Protein AF-A0A3N4L4S6-F1 (afdb_monomer_lite)

Sequence (54 aa):
MQRREHLKIEGLNKILSIKAVLNNGLTDSLNVAFPGIIPAIRPPVKNKIIPDPH

Radius of gyration: 15.45 Å; chains: 1; bounding box: 44×23×34 Å

pLDDT: mean 93.96, std 4.94, range [78.25, 98.0]

Secondary structure (DSSP, 8-state):
-TT-GGGSHHHHHHHHHHHTTSTT---HHHHHHSTTPPPPPPPPPS--------

Structure (mmCIF, N/CA/C/O backbone):
data_AF-A0A3N4L4S6-F1
#
_entry.id   AF-A0A3N4L4S6-F1
#
loop_
_atom_site.group_PDB
_atom_site.id
_atom_site.type_symbol
_atom_site.label_atom_id
_atom_site.label_alt_id
_atom_site.label_comp_id
_atom_site.label_asym_id
_atom_site.label_entity_id
_atom_site.label_seq_id
_atom_site.pdbx_PDB_ins_code
_atom_site.Cartn_x
_atom_site.Cartn_y
_atom_site.Cartn_z
_atom_site.occupancy
_atom_site.B_iso_or_equiv
_atom_site.auth_seq_id
_atom_site.auth_comp_id
_atom_site.auth_asym_id
_atom_site.auth_atom_id
_atom_site.pdbx_PDB_model_num
ATOM 1 N N . MET A 1 1 ? 7.755 6.828 10.444 1.00 81.00 1 MET A N 1
ATOM 2 C CA . MET A 1 1 ? 8.026 6.333 11.816 1.00 81.00 1 MET A CA 1
ATOM 3 C C . MET A 1 1 ? 8.430 7.443 12.782 1.00 81.00 1 MET A C 1
ATOM 5 O O . ME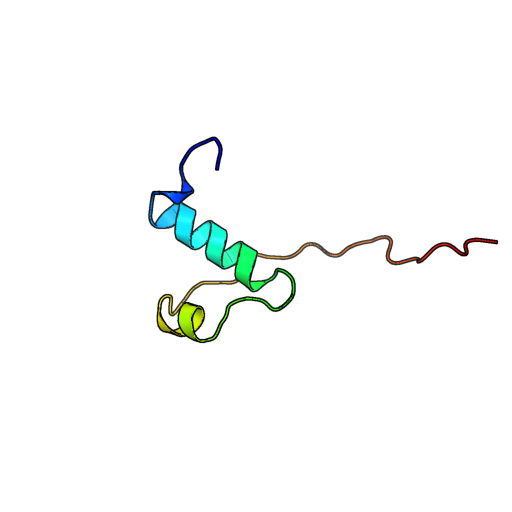T A 1 1 ? 7.775 7.567 13.805 1.00 81.00 1 MET A O 1
ATOM 9 N N . GLN A 1 2 ? 9.414 8.290 12.452 1.00 92.88 2 GLN A N 1
ATOM 10 C CA . GLN A 1 2 ? 9.933 9.352 13.338 1.00 92.88 2 GLN A CA 1
ATOM 11 C C . GLN A 1 2 ? 8.859 10.281 13.937 1.00 92.88 2 GLN A C 1
ATOM 13 O O . GLN A 1 2 ? 8.835 10.480 15.144 1.00 92.88 2 GLN A O 1
ATOM 18 N N . ARG A 1 3 ? 7.907 10.770 13.126 1.00 95.31 3 ARG A N 1
ATOM 19 C CA . ARG A 1 3 ? 6.802 11.632 13.602 1.00 95.31 3 ARG A CA 1
ATOM 20 C C . ARG A 1 3 ? 5.641 10.887 14.275 1.00 95.31 3 ARG A C 1
ATOM 22 O O . ARG A 1 3 ? 4.638 11.497 14.611 1.00 95.31 3 ARG A O 1
ATOM 29 N N . ARG A 1 4 ? 5.725 9.559 14.413 1.00 95.12 4 ARG A N 1
ATOM 30 C CA . ARG A 1 4 ? 4.687 8.694 15.014 1.00 95.12 4 ARG A CA 1
ATOM 31 C C . ARG A 1 4 ? 3.272 8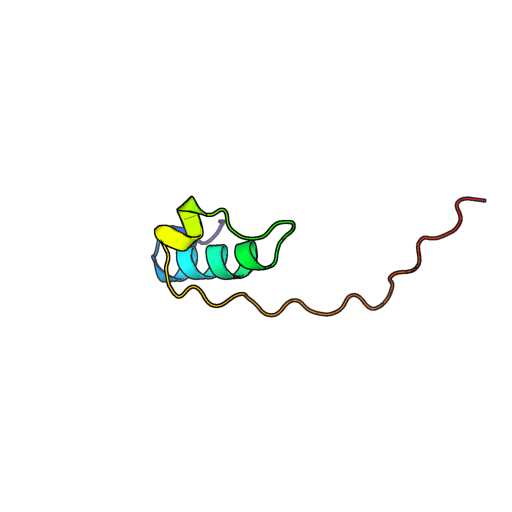.771 14.404 1.00 95.12 4 ARG A C 1
ATOM 33 O O . ARG A 1 4 ? 2.358 8.148 14.921 1.00 95.12 4 ARG A O 1
ATOM 40 N N . GLU A 1 5 ? 3.106 9.409 13.244 1.00 96.75 5 GLU A N 1
ATOM 41 C CA . GLU A 1 5 ? 1.817 9.522 12.527 1.00 96.75 5 GLU A CA 1
ATOM 42 C C . GLU A 1 5 ? 1.167 8.169 12.206 1.00 96.75 5 GLU A C 1
ATOM 44 O O . GLU A 1 5 ? -0.050 8.058 12.203 1.00 96.75 5 GLU A O 1
ATOM 49 N N . HIS A 1 6 ? 1.978 7.131 11.995 1.00 95.69 6 HIS A N 1
ATOM 50 C CA . HIS A 1 6 ? 1.543 5.751 11.752 1.00 95.69 6 HIS A CA 1
ATOM 51 C C . HIS A 1 6 ? 0.704 5.128 12.877 1.00 95.69 6 HIS A C 1
ATOM 53 O O . HIS A 1 6 ? 0.056 4.117 12.645 1.00 95.69 6 HIS A O 1
ATOM 59 N N . LEU A 1 7 ? 0.725 5.709 14.081 1.00 97.31 7 LEU A N 1
ATOM 60 C CA . LEU A 1 7 ? -0.124 5.277 15.194 1.00 97.31 7 LEU A CA 1
ATOM 61 C C . LEU A 1 7 ? -1.572 5.771 15.047 1.00 97.31 7 LEU A C 1
ATOM 63 O O . LEU A 1 7 ? -2.459 5.290 15.743 1.00 97.31 7 LEU A O 1
ATOM 67 N N . LYS A 1 8 ? -1.813 6.744 14.160 1.00 97.62 8 LYS A N 1
ATOM 68 C CA . LYS A 1 8 ? -3.148 7.236 13.810 1.00 97.62 8 LYS A CA 1
ATOM 69 C C . LYS A 1 8 ? -3.647 6.525 12.558 1.00 97.62 8 LYS A C 1
ATOM 71 O O . LYS A 1 8 ? -2.852 6.177 11.685 1.00 97.62 8 LYS A O 1
ATOM 76 N N . ILE A 1 9 ? -4.967 6.405 12.427 1.00 96.19 9 ILE A N 1
ATOM 77 C CA . ILE A 1 9 ? -5.596 5.726 11.287 1.00 96.19 9 ILE A CA 1
ATOM 78 C C . ILE A 1 9 ? -5.191 6.337 9.939 1.00 96.19 9 ILE A C 1
ATOM 80 O O . ILE A 1 9 ? -4.867 5.614 9.006 1.00 96.19 9 ILE A O 1
ATOM 84 N N . GLU A 1 10 ? -5.099 7.663 9.851 1.00 96.62 10 GLU A N 1
ATOM 85 C CA . GLU A 1 10 ? -4.685 8.361 8.627 1.00 96.62 10 GLU A CA 1
ATOM 86 C C . GLU A 1 10 ? -3.247 8.015 8.224 1.00 96.62 10 GLU A C 1
ATOM 88 O O . GLU A 1 10 ? -2.955 7.762 7.054 1.00 96.62 10 GLU A O 1
ATOM 93 N N . GLY A 1 11 ? -2.336 7.975 9.199 1.00 97.06 11 GLY A N 1
ATOM 94 C CA . GLY A 1 11 ? -0.944 7.623 8.952 1.00 97.06 11 GLY A CA 1
ATOM 95 C C . GLY A 1 11 ? -0.775 6.146 8.615 1.00 97.06 11 GLY A C 1
ATOM 96 O O . GLY A 1 11 ? 0.026 5.816 7.740 1.00 97.06 11 GLY A O 1
ATOM 97 N N . LEU A 1 12 ? -1.545 5.265 9.259 1.00 97.50 12 LEU A N 1
ATOM 98 C CA . LEU A 1 12 ? -1.589 3.844 8.923 1.00 97.50 12 LEU A CA 1
ATOM 99 C C . LEU A 1 12 ? -2.110 3.629 7.496 1.00 97.50 12 LEU A C 1
ATOM 101 O O . LEU A 1 12 ? -1.453 2.952 6.706 1.00 97.50 12 LEU A O 1
ATOM 105 N N . ASN A 1 13 ? -3.218 4.276 7.128 1.00 97.44 13 ASN A N 1
ATOM 106 C CA . ASN A 1 13 ? -3.780 4.210 5.779 1.00 97.44 13 ASN A CA 1
ATOM 107 C C . ASN A 1 13 ? -2.776 4.703 4.735 1.00 97.44 13 ASN A C 1
ATOM 109 O O . ASN A 1 13 ? -2.596 4.065 3.705 1.00 97.44 13 ASN A O 1
ATOM 113 N N . LYS A 1 14 ? -2.036 5.779 5.028 1.00 97.06 14 LYS A N 1
ATOM 114 C CA . LYS A 1 14 ? -0.979 6.280 4.140 1.00 97.06 14 LYS A CA 1
ATOM 115 C C . LYS A 1 14 ? 0.150 5.267 3.937 1.00 97.06 14 LYS A C 1
ATOM 117 O O . LYS A 1 14 ? 0.670 5.142 2.829 1.00 97.06 14 LYS A O 1
ATOM 122 N N . ILE A 1 15 ? 0.524 4.528 4.982 1.00 97.31 15 ILE A N 1
ATOM 123 C CA . ILE A 1 15 ? 1.500 3.437 4.873 1.00 97.31 15 ILE A CA 1
ATOM 124 C C . ILE A 1 15 ? 0.948 2.304 4.011 1.00 97.31 15 ILE A C 1
ATOM 126 O O . ILE A 1 15 ? 1.667 1.816 3.141 1.00 97.31 15 ILE A O 1
ATOM 130 N N . LEU A 1 16 ? -0.312 1.914 4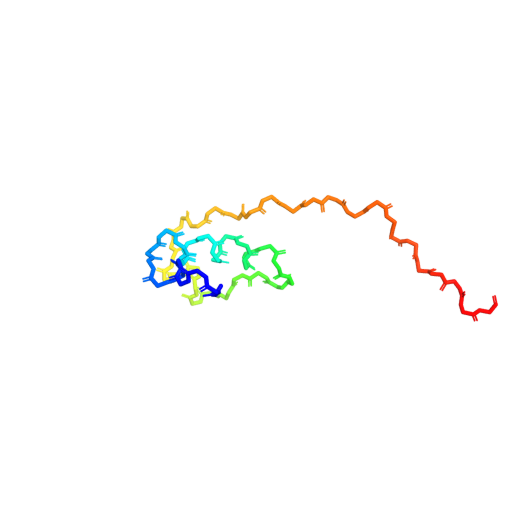.207 1.00 97.69 16 LEU A N 1
ATOM 131 C CA . LEU A 1 16 ? -0.962 0.876 3.405 1.00 97.69 16 LEU A CA 1
ATOM 132 C C . LEU A 1 16 ? -1.063 1.279 1.927 1.00 97.69 16 LEU A C 1
ATOM 134 O O . LEU A 1 16 ? -0.711 0.479 1.064 1.00 97.69 16 LEU A O 1
ATOM 138 N N . SER A 1 17 ? -1.418 2.531 1.626 1.00 98.00 17 SER A N 1
ATOM 139 C CA . SER A 1 17 ? -1.421 3.074 0.261 1.00 98.00 17 SER A CA 1
ATOM 140 C C . SER A 1 17 ? -0.052 2.973 -0.412 1.00 98.00 17 SER A C 1
ATOM 142 O O . SER A 1 17 ? 0.037 2.614 -1.585 1.00 98.00 17 SER A O 1
ATOM 144 N N . ILE A 1 18 ? 1.031 3.264 0.316 1.00 97.50 18 ILE A N 1
ATOM 145 C CA . ILE A 1 18 ? 2.397 3.114 -0.204 1.00 97.50 18 ILE A CA 1
ATOM 146 C C . ILE A 1 18 ? 2.739 1.629 -0.373 1.00 97.50 18 ILE A C 1
ATOM 148 O O . ILE A 1 18 ? 3.262 1.230 -1.411 1.00 97.50 18 ILE A O 1
ATOM 152 N N . LYS A 1 19 ? 2.417 0.789 0.616 1.00 97.44 19 LYS A N 1
ATOM 153 C CA . LYS A 1 19 ? 2.670 -0.656 0.580 1.00 97.44 19 LYS A CA 1
ATOM 154 C C . LYS A 1 19 ? 1.976 -1.334 -0.602 1.00 97.44 19 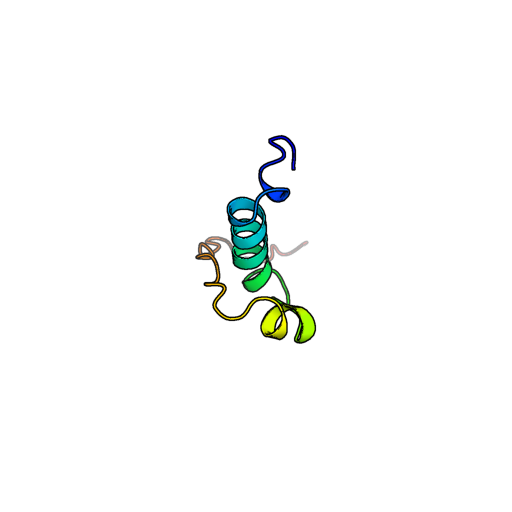LYS A C 1
ATOM 156 O O . LYS A 1 19 ? 2.579 -2.220 -1.198 1.00 97.44 19 LYS A O 1
ATOM 161 N N . ALA A 1 20 ? 0.776 -0.892 -0.975 1.00 97.56 20 ALA A N 1
ATOM 162 C CA . AL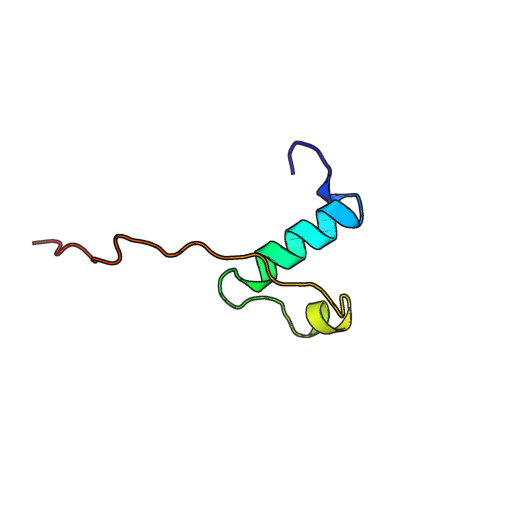A A 1 20 ? 0.011 -1.440 -2.092 1.00 97.56 20 ALA A CA 1
ATOM 163 C C . ALA A 1 20 ? 0.744 -1.383 -3.443 1.00 97.56 20 ALA A C 1
ATOM 165 O O . ALA A 1 20 ? 0.491 -2.227 -4.296 1.00 97.56 20 ALA A O 1
ATOM 166 N N . VAL A 1 21 ? 1.681 -0.446 -3.631 1.00 96.44 21 VAL A N 1
ATOM 167 C CA . VAL A 1 21 ? 2.474 -0.314 -4.871 1.00 96.44 21 VAL A CA 1
ATOM 168 C C . VAL A 1 21 ? 3.935 -0.748 -4.729 1.00 96.44 21 VAL A C 1
ATOM 170 O O . VAL A 1 21 ? 4.721 -0.632 -5.677 1.00 96.44 21 VAL A O 1
ATOM 173 N N . LEU A 1 22 ? 4.322 -1.226 -3.545 1.00 96.12 22 LEU A N 1
ATOM 174 C CA . LEU A 1 22 ? 5.664 -1.722 -3.267 1.00 96.12 22 LEU A CA 1
ATOM 175 C C . LEU A 1 22 ? 5.733 -3.230 -3.493 1.00 96.12 22 LEU A C 1
ATOM 177 O O . LEU A 1 22 ? 4.994 -3.989 -2.871 1.00 96.12 22 LEU A O 1
ATOM 181 N N . ASN A 1 23 ? 6.710 -3.670 -4.287 1.00 94.62 23 ASN A N 1
ATOM 182 C CA . ASN A 1 23 ? 6.998 -5.084 -4.540 1.00 94.62 23 ASN A CA 1
ATOM 183 C C . ASN A 1 23 ? 5.726 -5.850 -4.955 1.00 94.62 23 ASN A C 1
ATOM 185 O O . ASN A 1 23 ? 5.144 -5.533 -5.988 1.00 94.62 23 ASN A O 1
ATOM 189 N N . ASN A 1 24 ? 5.283 -6.803 -4.131 1.00 95.44 24 ASN A N 1
ATOM 190 C CA . ASN A 1 24 ? 4.106 -7.642 -4.374 1.00 95.44 24 ASN A CA 1
ATOM 191 C C . ASN A 1 24 ? 2.791 -7.022 -3.858 1.00 95.44 24 ASN A C 1
ATOM 193 O O . ASN A 1 24 ? 1.771 -7.699 -3.836 1.00 95.44 24 ASN A O 1
ATOM 197 N N . GLY A 1 25 ? 2.802 -5.766 -3.404 1.00 95.88 25 GLY A N 1
ATOM 198 C CA . GLY A 1 25 ? 1.614 -5.077 -2.899 1.00 95.88 25 GLY A CA 1
ATOM 199 C C . GLY A 1 25 ? 1.155 -5.543 -1.510 1.00 95.88 25 GLY A C 1
ATOM 200 O O . GLY A 1 25 ? 1.972 -5.869 -0.638 1.00 95.88 25 GLY A O 1
ATOM 201 N N . LEU A 1 26 ? -0.165 -5.507 -1.285 1.00 97.31 26 LEU A N 1
ATOM 202 C CA . LEU A 1 26 ? -0.827 -5.961 -0.055 1.00 97.31 26 LEU A CA 1
ATOM 203 C C . LEU A 1 26 ? -1.130 -7.463 -0.111 1.00 97.31 26 LEU A C 1
ATOM 205 O O . LEU A 1 26 ? -1.441 -8.001 -1.167 1.00 97.31 26 LEU A O 1
ATOM 209 N N . THR A 1 27 ? -1.073 -8.126 1.044 1.00 97.06 27 THR A N 1
ATOM 210 C CA . THR A 1 27 ? -1.528 -9.516 1.193 1.00 97.06 27 THR A CA 1
ATOM 211 C C . THR A 1 27 ? -3.054 -9.584 1.206 1.00 97.06 27 THR A C 1
ATOM 213 O O . THR A 1 27 ? -3.715 -8.611 1.571 1.00 97.06 27 THR A O 1
ATOM 216 N N . ASP A 1 28 ? -3.622 -10.753 0.910 1.00 96.81 28 ASP A N 1
ATOM 217 C CA . ASP A 1 28 ? -5.080 -10.952 0.919 1.00 96.81 28 ASP A CA 1
ATOM 218 C C . ASP A 1 28 ? -5.708 -10.600 2.270 1.00 96.81 28 ASP A C 1
ATOM 220 O O . ASP A 1 28 ? -6.716 -9.901 2.333 1.00 96.81 28 ASP A O 1
ATOM 224 N N . SER A 1 29 ? -5.052 -10.984 3.366 1.00 97.56 29 SER A N 1
ATOM 225 C CA . SER A 1 29 ? -5.476 -10.625 4.722 1.00 97.56 29 SER A CA 1
ATOM 226 C C . SER A 1 29 ? -5.565 -9.112 4.944 1.00 97.56 29 SER A C 1
ATOM 228 O O . SER A 1 29 ? -6.486 -8.644 5.610 1.00 97.56 29 SER A O 1
ATOM 230 N N . LEU A 1 30 ? -4.642 -8.335 4.369 1.00 96.62 30 LEU A N 1
ATOM 231 C CA . LEU A 1 30 ? -4.650 -6.876 4.469 1.00 96.62 30 LEU A CA 1
ATOM 232 C C . LEU A 1 30 ? -5.708 -6.255 3.556 1.00 96.62 30 LEU A C 1
ATOM 234 O O . LEU A 1 30 ? -6.345 -5.291 3.964 1.00 96.62 30 LEU A O 1
ATOM 238 N N . ASN A 1 31 ? -5.938 -6.815 2.368 1.00 96.12 31 ASN A N 1
ATOM 239 C CA . ASN A 1 31 ? -7.015 -6.362 1.483 1.00 96.12 31 ASN A CA 1
ATOM 240 C C . ASN A 1 31 ? -8.397 -6.566 2.120 1.00 96.12 31 ASN A C 1
ATOM 242 O O . ASN A 1 31 ? -9.257 -5.696 2.011 1.00 96.12 31 ASN A O 1
ATOM 246 N N . VAL A 1 32 ? -8.594 -7.685 2.826 1.00 97.56 32 VAL A N 1
ATOM 247 C CA . VAL A 1 32 ? -9.837 -7.969 3.559 1.00 97.56 32 VAL A CA 1
ATOM 248 C C . VAL A 1 32 ? -9.979 -7.076 4.793 1.00 97.56 32 VAL A C 1
ATOM 250 O O . VAL A 1 32 ? -11.072 -6.585 5.062 1.00 97.56 32 VAL A O 1
ATOM 253 N N . ALA A 1 33 ? -8.896 -6.847 5.543 1.00 97.12 33 ALA A N 1
ATOM 254 C CA . ALA A 1 33 ? -8.931 -6.027 6.756 1.00 97.12 33 ALA A CA 1
ATOM 255 C C . ALA A 1 33 ? -9.060 -4.520 6.474 1.00 97.12 33 ALA A C 1
ATOM 257 O O . ALA A 1 33 ? -9.611 -3.789 7.295 1.00 97.12 33 ALA A O 1
ATOM 258 N N . PHE A 1 34 ? -8.563 -4.052 5.326 1.00 96.44 34 PHE A N 1
ATOM 259 C CA . PHE A 1 34 ? -8.568 -2.642 4.934 1.00 96.44 34 PHE A CA 1
ATOM 260 C C . PHE A 1 34 ? -9.204 -2.451 3.547 1.00 96.44 34 PHE A C 1
ATOM 262 O O . PHE A 1 34 ? -8.526 -2.035 2.599 1.00 96.44 34 PHE A O 1
ATOM 269 N N . PRO A 1 35 ? -10.511 -2.741 3.405 1.00 94.31 35 PRO A N 1
ATOM 270 C CA . PRO A 1 35 ? -11.205 -2.550 2.142 1.00 94.31 35 PRO A CA 1
ATOM 271 C C . PRO A 1 35 ? -11.263 -1.050 1.808 1.00 94.31 35 PRO A C 1
ATOM 273 O O . PRO A 1 35 ? -11.623 -0.227 2.648 1.00 94.31 35 PRO A O 1
ATOM 276 N N . GLY A 1 36 ? -10.897 -0.682 0.578 1.00 94.50 36 GLY A N 1
ATOM 277 C CA . GLY A 1 36 ? -10.966 0.707 0.098 1.00 94.50 36 GLY A CA 1
ATOM 278 C C . GLY A 1 36 ? -9.677 1.528 0.222 1.00 94.50 36 GLY A C 1
ATOM 279 O O . GLY A 1 36 ? -9.701 2.732 -0.036 1.00 94.50 36 GLY A O 1
ATOM 280 N N . ILE A 1 37 ? -8.539 0.915 0.568 1.00 97.19 37 ILE A N 1
ATOM 281 C CA . ILE A 1 37 ? -7.238 1.590 0.463 1.00 97.19 37 ILE A CA 1
ATOM 282 C C . ILE A 1 37 ? -6.935 1.916 -1.002 1.00 97.19 37 ILE A C 1
ATOM 284 O O . ILE A 1 37 ? -6.830 1.029 -1.848 1.00 97.19 37 ILE A O 1
ATOM 288 N N . ILE A 1 38 ? -6.743 3.204 -1.289 1.00 96.75 38 ILE A N 1
ATOM 289 C CA . ILE A 1 38 ? -6.333 3.680 -2.611 1.00 96.75 38 ILE A CA 1
ATOM 290 C C . ILE A 1 38 ? -4.801 3.580 -2.707 1.00 96.75 38 ILE A C 1
ATOM 292 O O . ILE A 1 38 ? -4.111 4.170 -1.866 1.00 96.75 38 ILE A O 1
ATOM 296 N N . PRO A 1 39 ? -4.239 2.862 -3.697 1.00 96.88 39 PRO A N 1
ATOM 297 C CA . PRO A 1 39 ? -2.793 2.770 -3.884 1.00 96.88 39 PRO A CA 1
ATOM 298 C C . PRO A 1 39 ? -2.156 4.136 -4.179 1.00 96.88 39 PRO A C 1
ATOM 300 O O . PRO A 1 39 ? -2.715 4.960 -4.903 1.00 96.88 39 PRO A O 1
ATOM 303 N N . ALA A 1 40 ? -0.966 4.384 -3.633 1.00 97.31 40 ALA A N 1
ATOM 304 C CA . ALA A 1 40 ? -0.229 5.621 -3.881 1.00 97.31 40 ALA A CA 1
ATOM 305 C C . ALA A 1 40 ? 0.313 5.682 -5.322 1.00 97.31 40 ALA A C 1
ATOM 307 O O . ALA A 1 40 ? 0.708 4.669 -5.895 1.00 97.31 40 ALA A O 1
ATOM 308 N N . ILE A 1 41 ? 0.410 6.884 -5.899 1.00 96.75 41 ILE A N 1
ATOM 309 C CA . ILE A 1 41 ? 0.984 7.070 -7.241 1.00 96.75 41 ILE A CA 1
ATOM 310 C C . ILE A 1 41 ? 2.489 6.781 -7.196 1.00 96.75 41 ILE A C 1
ATOM 312 O O . ILE A 1 41 ? 3.238 7.440 -6.471 1.00 96.75 41 ILE A O 1
ATOM 316 N N . ARG A 1 42 ? 2.944 5.816 -8.003 1.00 93.56 42 ARG A N 1
ATOM 317 C CA . ARG A 1 42 ? 4.366 5.488 -8.146 1.00 93.56 42 ARG A CA 1
ATOM 318 C C . ARG A 1 42 ? 4.980 6.281 -9.308 1.00 93.56 42 ARG A C 1
ATOM 320 O O . ARG A 1 42 ? 4.550 6.087 -10.446 1.00 93.56 42 ARG A O 1
ATOM 327 N N . PRO A 1 43 ? 5.992 7.136 -9.070 1.00 91.12 43 PRO A N 1
ATOM 328 C CA . PRO A 1 43 ? 6.632 7.881 -10.145 1.00 91.12 43 PRO A CA 1
ATOM 329 C C . PRO A 1 43 ? 7.425 6.944 -11.074 1.00 91.12 43 PRO A C 1
ATOM 331 O O . PRO A 1 43 ? 8.022 5.965 -10.609 1.00 91.12 43 PRO A O 1
ATOM 334 N N . PRO A 1 44 ? 7.467 7.235 -12.386 1.00 90.31 44 PRO A N 1
ATOM 335 C CA . PRO A 1 44 ? 8.250 6.453 -13.331 1.00 90.31 44 PRO A CA 1
ATOM 336 C C . PRO A 1 44 ? 9.753 6.650 -13.096 1.00 90.31 44 PRO A C 1
ATOM 338 O O . PRO A 1 44 ? 10.236 7.767 -12.903 1.00 90.31 44 PRO A O 1
ATOM 341 N N . VAL A 1 45 ? 10.510 5.554 -13.160 1.00 88.88 45 VAL A N 1
ATOM 342 C CA . VAL A 1 45 ? 11.978 5.585 -13.111 1.00 88.88 45 VAL A CA 1
ATOM 343 C C . VAL A 1 45 ? 12.506 5.875 -14.515 1.00 88.88 45 VAL A C 1
ATOM 345 O O . VAL A 1 45 ? 12.244 5.096 -15.431 1.00 88.88 45 VAL A O 1
ATOM 348 N N . LYS A 1 46 ? 13.231 6.991 -14.679 1.00 87.19 46 LYS A N 1
ATOM 349 C CA . LYS A 1 46 ? 13.740 7.464 -15.981 1.00 87.19 46 LYS A CA 1
ATOM 350 C C . LYS A 1 46 ? 14.916 6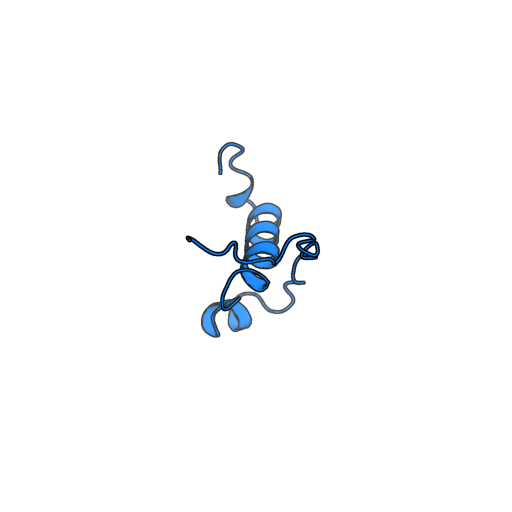.633 -16.518 1.00 87.19 46 LYS A C 1
ATOM 352 O O . LYS A 1 46 ? 14.970 6.379 -17.712 1.00 87.19 46 LYS A O 1
ATOM 357 N N . ASN A 1 47 ? 15.803 6.150 -15.644 1.00 83.88 47 ASN A N 1
ATOM 358 C CA . ASN A 1 47 ? 17.023 5.433 -16.031 1.00 83.88 47 ASN A CA 1
ATOM 359 C C . ASN A 1 47 ? 16.917 3.951 -15.657 1.00 83.88 47 ASN A C 1
ATOM 361 O O . ASN A 1 47 ? 17.363 3.544 -14.589 1.00 83.88 47 ASN A O 1
ATOM 365 N N . LYS A 1 48 ? 16.295 3.145 -16.523 1.00 82.69 48 LYS A N 1
ATOM 366 C CA . LYS A 1 48 ? 16.182 1.681 -16.352 1.00 82.69 48 LYS A CA 1
ATOM 367 C C . LYS A 1 48 ? 17.307 0.903 -17.046 1.00 82.69 48 LYS A C 1
ATOM 369 O O . LYS A 1 48 ? 17.141 -0.273 -17.349 1.00 82.69 48 LYS A O 1
ATOM 374 N N . ILE A 1 49 ? 18.416 1.569 -17.354 1.00 89.81 49 ILE A N 1
ATOM 375 C CA . ILE A 1 49 ? 19.556 0.939 -18.015 1.00 89.81 49 ILE A CA 1
ATOM 376 C C . ILE A 1 49 ? 20.320 0.160 -16.947 1.00 89.81 49 ILE A C 1
ATOM 378 O O . ILE A 1 49 ? 20.690 0.731 -15.922 1.00 89.81 49 ILE A O 1
ATOM 382 N N . ILE A 1 50 ? 20.522 -1.133 -17.181 1.00 86.00 50 ILE A N 1
ATOM 383 C CA . ILE A 1 50 ? 21.458 -1.943 -16.406 1.00 86.00 50 ILE A CA 1
ATOM 384 C C . ILE A 1 50 ? 22.821 -1.724 -17.074 1.00 86.00 50 ILE A C 1
ATOM 386 O O . ILE A 1 50 ? 22.955 -2.097 -18.239 1.00 86.00 50 ILE A O 1
ATOM 390 N N . PRO A 1 51 ? 23.780 -1.047 -16.419 1.00 85.75 51 PRO A N 1
ATOM 391 C CA . PRO A 1 51 ? 25.088 -0.825 -17.016 1.00 85.75 51 PRO A CA 1
ATOM 392 C C . PRO A 1 51 ? 25.811 -2.160 -17.202 1.00 85.75 51 PRO A C 1
ATOM 394 O O . PRO A 1 51 ? 25.731 -3.033 -16.333 1.00 85.75 51 PRO A O 1
ATOM 397 N N . ASP A 1 52 ? 26.494 -2.302 -18.338 1.00 86.44 52 ASP A N 1
ATOM 398 C CA . ASP A 1 52 ? 27.386 -3.433 -18.582 1.00 86.44 52 ASP A CA 1
ATOM 399 C C . ASP A 1 52 ? 28.568 -3.360 -17.593 1.00 86.44 52 ASP A C 1
ATOM 401 O O . ASP A 1 52 ? 29.107 -2.269 -17.378 1.00 86.44 52 ASP A O 1
ATOM 405 N N . PRO A 1 53 ? 28.926 -4.465 -16.919 1.00 86.38 53 PRO A N 1
ATOM 406 C CA . PRO A 1 53 ? 30.041 -4.490 -15.977 1.00 86.38 53 PRO A CA 1
ATOM 407 C C . PRO A 1 53 ? 31.435 -4.547 -16.634 1.00 86.38 53 PRO A C 1
ATOM 409 O O . PRO A 1 53 ? 32.418 -4.517 -15.888 1.00 86.38 53 PRO A O 1
ATOM 412 N N . HIS A 1 54 ? 31.538 -4.668 -17.964 1.00 78.25 54 HIS A N 1
ATOM 413 C CA . HIS A 1 54 ? 32.790 -4.817 -18.716 1.00 78.25 54 HIS A CA 1
ATOM 414 C C . HIS A 1 54 ? 33.181 -3.575 -19.524 1.00 78.25 54 HIS A C 1
ATOM 416 O O . HIS A 1 54 ? 32.317 -2.974 -20.201 1.00 78.25 54 HIS A O 1
#

Organism: NCBI:txid1051890

Foldseek 3Di:
DVVCCCVDPVVVLVVLLAQQPPDPGDDPVVCVVDPPRHHDDDDDDPDPDDDDPD